Protein AF-A0A7C9DWW7-F1 (afdb_monomer)

InterPro domains:
  IPR002937 Amine oxidase [PF01593] (23-127)
  IPR036188 FAD/NAD(P)-binding domain superfamily [G3DSA:3.50.50.60] (15-50)
  IPR036188 FAD/NAD(P)-binding domain superfamily [SSF51905] (13-113)
  IPR050464 Zeta Carotene Desaturase and Related Oxidoreductases [PTHR42923] (12-118)

Radius of gyration: 25.76 Å; Cα contacts (8 Å, |Δi|>4): 116; chains: 1; bounding box: 54×48×84 Å

Structure (mmCIF, N/CA/C/O backbone):
data_AF-A0A7C9DWW7-F1
#
_entry.id   AF-A0A7C9DWW7-F1
#
loop_
_atom_site.group_PDB
_atom_site.id
_atom_site.type_symbol
_atom_site.label_atom_id
_atom_site.label_alt_id
_atom_site.label_comp_id
_atom_site.label_asym_id
_atom_site.label_entity_id
_atom_site.label_seq_id
_atom_site.pdbx_PDB_ins_code
_atom_site.Cartn_x
_atom_site.Cartn_y
_atom_site.Cartn_z
_atom_site.occupancy
_atom_site.B_iso_or_equiv
_atom_site.auth_seq_id
_atom_site.auth_comp_id
_atom_site.auth_asym_id
_atom_site.auth_atom_id
_atom_site.pdbx_PDB_model_num
ATOM 1 N N . MET A 1 1 ? -33.376 23.794 52.693 1.00 36.66 1 MET A N 1
ATOM 2 C CA . MET A 1 1 ? -32.470 22.644 52.504 1.00 36.66 1 MET A CA 1
ATOM 3 C C . MET A 1 1 ? -32.101 22.603 51.033 1.00 36.66 1 MET A C 1
ATOM 5 O O . MET A 1 1 ? -32.947 22.288 50.209 1.00 36.66 1 MET A O 1
ATOM 9 N N . VAL A 1 2 ? -30.905 23.091 50.704 1.00 30.11 2 VAL A N 1
ATOM 10 C CA . VAL A 1 2 ? -30.396 23.177 49.331 1.00 30.11 2 VAL A CA 1
ATOM 11 C C . VAL A 1 2 ? -29.812 21.812 48.981 1.00 30.11 2 VAL A C 1
ATOM 13 O O . VAL A 1 2 ? -28.851 21.387 49.612 1.00 30.11 2 VAL A O 1
ATOM 16 N N . LEU A 1 3 ? -30.404 21.116 48.013 1.00 30.75 3 LEU A N 1
ATOM 17 C CA . LEU A 1 3 ? -29.783 19.956 47.378 1.00 30.75 3 LEU A CA 1
ATOM 18 C C . LEU A 1 3 ? -29.080 20.456 46.119 1.00 30.75 3 LEU A C 1
ATOM 20 O O . LEU A 1 3 ? -29.709 20.700 45.091 1.00 30.75 3 LEU A O 1
ATOM 24 N N . ILE A 1 4 ? -27.769 20.655 46.235 1.00 40.53 4 ILE A N 1
ATOM 25 C CA . ILE A 1 4 ? -26.879 20.812 45.088 1.00 40.53 4 ILE A CA 1
ATOM 26 C C . ILE A 1 4 ? -26.769 19.420 44.463 1.00 40.53 4 ILE A C 1
ATOM 28 O O . ILE A 1 4 ? -26.124 18.535 45.017 1.00 40.53 4 ILE A O 1
ATOM 32 N N . CYS A 1 5 ? -27.452 19.201 43.341 1.00 35.56 5 CYS A N 1
ATOM 33 C CA . CYS A 1 5 ? -27.176 18.054 42.488 1.00 35.56 5 CYS A CA 1
ATOM 34 C C . CYS A 1 5 ? -25.966 18.428 41.629 1.00 35.56 5 CYS A C 1
ATOM 36 O O . CYS A 1 5 ? -26.066 19.269 40.733 1.00 35.56 5 CYS A O 1
ATOM 38 N N . GLU A 1 6 ? -24.808 17.857 41.949 1.00 42.56 6 GLU A N 1
ATOM 39 C CA . GLU A 1 6 ? -23.625 17.949 41.104 1.00 42.56 6 GLU A CA 1
ATOM 40 C C . GLU A 1 6 ? -23.956 17.361 39.727 1.00 42.56 6 GLU A C 1
ATOM 42 O O . GLU A 1 6 ? -24.150 16.155 39.565 1.00 42.56 6 GLU A O 1
ATOM 47 N N . CYS A 1 7 ? -24.015 18.219 38.708 1.00 39.00 7 CYS A N 1
ATOM 48 C CA . CYS A 1 7 ? -23.947 17.777 37.324 1.00 39.00 7 CYS A CA 1
ATOM 49 C C . CYS A 1 7 ? -22.530 17.246 37.078 1.00 39.00 7 CYS A C 1
ATOM 51 O O . CYS A 1 7 ? -21.643 17.987 36.658 1.00 39.00 7 CYS A O 1
ATOM 53 N N . SER A 1 8 ? -22.307 15.964 37.376 1.00 46.69 8 SER A N 1
ATOM 54 C CA . SER A 1 8 ? -21.083 15.263 36.996 1.00 46.69 8 SER A CA 1
ATOM 55 C C . SER A 1 8 ? -20.992 15.257 35.469 1.00 46.69 8 SER A C 1
ATOM 57 O O . SER A 1 8 ? -21.752 14.581 34.771 1.00 46.69 8 SER A O 1
ATOM 59 N N . GLY A 1 9 ? -20.098 16.094 34.947 1.00 44.97 9 GLY A N 1
ATOM 60 C CA . GLY A 1 9 ? -19.827 16.243 33.529 1.00 44.97 9 GLY A CA 1
ATOM 61 C C . GLY A 1 9 ? -19.224 14.976 32.935 1.00 44.97 9 GLY A C 1
ATOM 62 O O . GLY A 1 9 ? -18.012 14.858 32.817 1.00 44.97 9 GLY A O 1
ATOM 63 N N . TYR A 1 10 ? -20.071 14.063 32.469 1.00 53.50 10 TYR A N 1
ATOM 64 C CA . TYR A 1 10 ? -19.690 13.106 31.437 1.00 53.50 10 TYR A CA 1
ATOM 65 C C . TYR A 1 10 ? -20.144 13.667 30.094 1.00 53.50 10 TYR A C 1
ATOM 67 O O . TYR A 1 10 ? -21.260 13.417 29.635 1.00 53.50 10 TYR A O 1
ATOM 75 N N . ALA A 1 11 ? -19.282 14.458 29.449 1.00 59.09 11 ALA A N 1
ATOM 76 C CA . ALA A 1 11 ? -19.463 14.779 28.040 1.00 59.09 11 ALA A CA 1
ATOM 77 C C . ALA A 1 11 ? -19.540 13.450 27.274 1.00 59.09 11 ALA A C 1
ATOM 79 O O . ALA A 1 11 ? -18.559 12.716 27.169 1.00 59.09 11 ALA A O 1
ATOM 80 N N . LYS A 1 12 ? -20.742 13.097 26.807 1.00 64.19 12 LYS A N 1
ATOM 81 C CA . LYS A 1 12 ? -21.018 11.843 26.100 1.00 64.19 12 LYS A CA 1
ATOM 82 C C . LYS A 1 12 ? -20.008 11.702 24.959 1.00 64.19 12 LYS A C 1
ATOM 84 O O . LYS A 1 12 ? -20.007 12.539 24.055 1.00 64.19 12 LYS A O 1
ATOM 89 N N . ALA A 1 13 ? -19.148 10.679 25.018 1.00 71.75 13 ALA A N 1
ATOM 90 C CA . ALA A 1 13 ? -18.099 10.464 24.023 1.00 71.75 13 ALA A CA 1
ATOM 91 C C . ALA A 1 13 ? -18.703 10.544 22.613 1.00 71.75 13 ALA A C 1
ATOM 93 O O . ALA A 1 13 ? -19.680 9.848 22.306 1.00 71.75 13 ALA A O 1
ATOM 94 N N . LYS A 1 14 ? -18.169 11.446 21.781 1.00 86.69 14 LYS A N 1
ATOM 95 C CA . LYS A 1 14 ? -18.669 11.670 20.422 1.00 86.69 14 LYS A CA 1
ATOM 96 C C . LYS A 1 14 ? -18.572 10.348 19.653 1.00 86.69 14 LYS A C 1
ATOM 98 O O . LYS A 1 14 ? -17.515 9.717 19.616 1.00 86.69 14 LYS A O 1
ATOM 103 N N . LYS A 1 15 ? -19.701 9.921 19.083 1.00 95.69 15 LYS A N 1
ATOM 104 C CA . LYS A 1 15 ? -19.794 8.715 18.258 1.00 95.69 15 LYS A CA 1
ATOM 105 C C . LYS A 1 15 ? -19.557 9.081 16.799 1.00 95.69 15 LYS A C 1
ATOM 107 O O . LYS A 1 15 ? -20.155 10.042 16.321 1.00 95.69 15 LYS A O 1
ATOM 112 N N . VAL A 1 16 ? -18.726 8.311 16.108 1.00 98.00 16 VAL A N 1
ATOM 113 C CA . VAL A 1 16 ? -18.403 8.514 14.692 1.00 98.00 16 VAL A CA 1
ATOM 114 C C . VAL A 1 16 ? -18.686 7.233 13.919 1.00 98.00 16 VAL A C 1
ATOM 116 O O . VAL A 1 16 ? -18.219 6.162 14.299 1.00 98.00 16 VAL A O 1
ATOM 119 N N . ALA A 1 17 ? -19.449 7.347 12.836 1.00 98.19 17 ALA A N 1
ATOM 120 C CA . ALA A 1 17 ? -19.631 6.272 11.871 1.00 98.19 17 ALA A CA 1
ATOM 121 C C . ALA A 1 17 ? -18.636 6.455 10.719 1.00 98.19 17 ALA A C 1
ATOM 123 O O . ALA A 1 17 ? -18.546 7.541 10.150 1.00 98.19 17 ALA A O 1
ATOM 124 N N . VAL A 1 18 ? -17.911 5.397 10.368 1.00 98.62 18 VAL A N 1
ATOM 125 C CA . VAL A 1 18 ? -17.051 5.337 9.181 1.00 98.62 18 VAL A CA 1
ATOM 126 C C . VAL A 1 18 ? -17.636 4.290 8.241 1.00 98.62 18 VAL A C 1
ATOM 128 O O . VAL A 1 18 ? -17.905 3.168 8.664 1.00 98.62 18 VAL A O 1
ATOM 131 N N . VAL A 1 19 ? -17.864 4.648 6.979 1.00 98.56 19 VAL A N 1
ATOM 132 C CA . VAL A 1 19 ? -18.456 3.753 5.973 1.00 98.56 19 VAL A CA 1
ATOM 133 C C . VAL A 1 19 ? -17.380 3.353 4.964 1.00 98.56 19 VAL A C 1
ATOM 135 O O . VAL A 1 19 ? -16.805 4.207 4.296 1.00 98.56 19 VAL A O 1
ATOM 138 N N . GLY A 1 20 ? -17.124 2.051 4.868 1.00 98.56 20 GLY A N 1
ATOM 139 C CA . GLY A 1 20 ? -16.074 1.419 4.072 1.00 98.56 20 GLY A CA 1
ATOM 140 C C . GLY A 1 20 ? -14.835 1.075 4.905 1.00 98.56 20 GLY A C 1
ATOM 141 O O . GLY A 1 20 ? 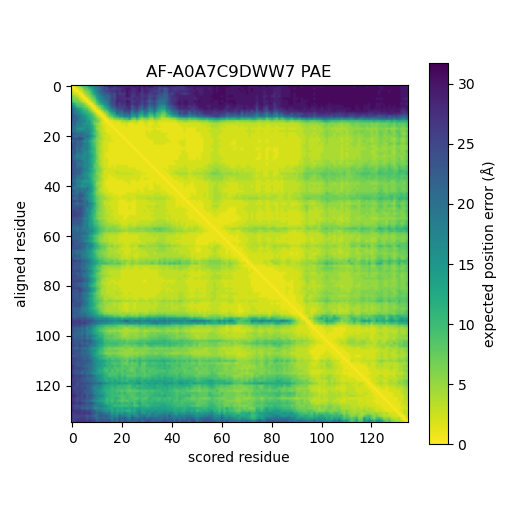-14.149 1.960 5.407 1.00 98.56 20 GLY A O 1
ATOM 142 N N . ALA A 1 21 ? -14.485 -0.207 4.983 1.00 98.44 21 ALA A N 1
ATOM 143 C CA . ALA A 1 21 ? -13.272 -0.745 5.60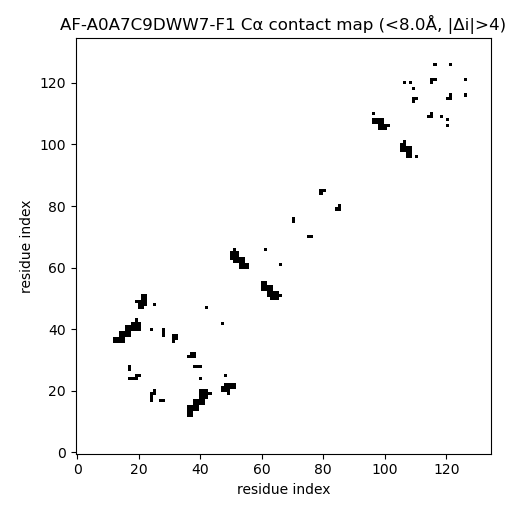1 1.00 98.44 21 ALA A CA 1
ATOM 144 C C . ALA A 1 21 ? -12.140 -0.975 4.578 1.00 98.44 21 ALA A C 1
ATOM 146 O O . ALA A 1 21 ? -11.360 -1.926 4.684 1.00 98.44 21 ALA A O 1
ATOM 147 N N . GLY A 1 22 ? -12.023 -0.087 3.586 1.00 98.44 22 GLY A N 1
ATOM 148 C CA . GLY A 1 22 ? -10.814 0.061 2.770 1.00 98.44 22 GLY A CA 1
ATOM 149 C C . GLY A 1 22 ? -9.693 0.787 3.523 1.00 98.44 22 GLY A C 1
ATOM 150 O O . GLY A 1 22 ? -9.905 1.272 4.633 1.00 98.44 22 GLY A O 1
ATOM 151 N N . ILE A 1 23 ? -8.508 0.911 2.912 1.00 97.56 23 ILE A N 1
ATOM 152 C CA . ILE A 1 23 ? -7.336 1.540 3.554 1.00 97.56 23 ILE A CA 1
ATOM 153 C C . ILE A 1 23 ? -7.636 2.936 4.121 1.00 97.56 23 ILE A C 1
ATOM 155 O O . ILE A 1 23 ? -7.277 3.219 5.259 1.00 97.56 23 ILE A O 1
ATOM 159 N N . SER A 1 24 ? -8.378 3.772 3.389 1.00 97.88 24 SER A N 1
ATOM 160 C CA . SER A 1 24 ? -8.754 5.117 3.841 1.00 97.88 24 SER A CA 1
ATOM 161 C C . SER A 1 24 ? -9.672 5.090 5.066 1.00 97.88 24 SER A C 1
ATOM 163 O O . SER A 1 24 ? -9.448 5.833 6.017 1.00 97.88 24 SER A O 1
ATOM 165 N N . GLY A 1 25 ? -10.688 4.221 5.076 1.00 98.50 25 GLY A N 1
ATOM 166 C CA . GLY A 1 25 ? -11.625 4.113 6.197 1.00 98.50 25 GLY A CA 1
ATOM 167 C C . GLY A 1 25 ? -10.996 3.470 7.431 1.00 98.50 25 GLY A C 1
ATOM 168 O O . GLY A 1 25 ? -11.223 3.934 8.545 1.00 98.50 25 GLY A O 1
ATOM 169 N N . LEU A 1 26 ? -10.135 2.467 7.242 1.00 98.38 26 LEU A N 1
ATOM 170 C CA . LEU A 1 26 ? -9.345 1.871 8.320 1.00 98.38 26 LEU A CA 1
ATOM 171 C C . LEU A 1 26 ? -8.380 2.890 8.937 1.00 98.38 26 LEU A C 1
ATOM 173 O O . LEU A 1 26 ? -8.338 3.009 10.159 1.00 98.38 26 LEU A O 1
ATOM 177 N N . ALA A 1 27 ? -7.662 3.663 8.117 1.00 97.62 27 ALA A N 1
ATOM 178 C CA . ALA A 1 27 ? -6.770 4.719 8.595 1.00 97.62 27 ALA A CA 1
ATOM 179 C C . ALA A 1 27 ? -7.539 5.816 9.351 1.00 97.62 27 ALA A C 1
ATOM 181 O O . ALA A 1 27 ? -7.131 6.223 10.441 1.00 97.62 27 ALA A O 1
ATOM 182 N N . ALA A 1 28 ? -8.692 6.248 8.827 1.00 98.00 28 ALA A N 1
ATOM 183 C CA . ALA A 1 28 ? -9.556 7.214 9.499 1.00 98.00 28 ALA A CA 1
ATOM 184 C C . ALA A 1 28 ? -10.072 6.675 10.842 1.00 98.00 28 ALA A C 1
ATOM 186 O O . ALA A 1 28 ? -9.958 7.351 11.863 1.00 98.00 28 ALA A O 1
ATOM 187 N N . ALA A 1 29 ? -10.593 5.445 10.869 1.00 98.06 29 ALA A N 1
ATOM 188 C CA . ALA A 1 29 ? -11.082 4.813 12.089 1.00 98.06 29 ALA A CA 1
ATOM 189 C C . ALA A 1 29 ? -9.968 4.642 13.132 1.00 98.06 29 ALA A C 1
ATOM 191 O O . ALA A 1 29 ? -10.190 4.922 14.310 1.00 98.06 29 ALA A O 1
ATOM 192 N N . TYR A 1 30 ? -8.768 4.247 12.699 1.00 97.50 30 TYR A N 1
ATOM 193 C CA . TYR A 1 30 ? -7.585 4.145 13.549 1.00 97.50 30 TYR A CA 1
ATOM 194 C C . TYR A 1 30 ? -7.231 5.496 14.184 1.00 97.50 30 TYR A C 1
ATOM 196 O O . TYR A 1 30 ? -7.133 5.595 15.408 1.00 97.50 30 TYR A O 1
ATOM 204 N N . LYS A 1 31 ? -7.132 6.557 13.372 1.00 96.31 31 LYS A N 1
ATOM 205 C CA . LYS A 1 31 ? -6.791 7.904 13.849 1.00 96.31 31 LYS A CA 1
ATOM 206 C C . LYS A 1 31 ? -7.863 8.474 14.778 1.00 96.31 31 LYS A C 1
ATOM 208 O O . LYS A 1 31 ? -7.536 9.037 15.815 1.00 96.31 31 LYS A O 1
ATOM 213 N N . LEU A 1 32 ? -9.144 8.310 14.454 1.00 96.31 32 LEU A N 1
ATOM 214 C CA . LEU A 1 32 ? -10.244 8.763 15.311 1.00 96.31 32 LEU A CA 1
ATOM 215 C C . LEU A 1 32 ? -10.243 8.022 16.656 1.00 96.31 32 LEU A C 1
ATOM 217 O O . LEU A 1 32 ? -10.408 8.643 17.707 1.00 96.31 32 LEU A O 1
ATOM 221 N N . LYS A 1 33 ? -10.006 6.705 16.635 1.00 95.38 33 LYS A N 1
ATOM 222 C CA . LYS A 1 33 ? -9.922 5.889 17.849 1.00 95.38 33 LYS A CA 1
ATOM 223 C C . LYS A 1 33 ? -8.726 6.280 18.719 1.00 95.38 33 LYS A C 1
ATOM 225 O O . LYS A 1 33 ? -8.881 6.338 19.936 1.00 95.38 33 LYS A O 1
ATOM 230 N N . SER A 1 34 ? -7.570 6.607 18.131 1.00 93.25 34 SER A N 1
ATOM 231 C CA . SER A 1 34 ? -6.403 7.073 18.899 1.00 93.25 34 SER A CA 1
ATOM 232 C C . SER A 1 34 ? -6.620 8.431 19.580 1.00 93.25 34 SER A C 1
ATOM 234 O O . SER A 1 34 ? -5.940 8.736 20.552 1.00 93.25 34 SER A O 1
ATOM 236 N N . HIS A 1 35 ? -7.624 9.202 19.148 1.00 93.62 35 HIS A N 1
ATOM 237 C CA . HIS A 1 35 ? -8.070 10.438 19.805 1.00 93.62 35 HIS A CA 1
ATOM 238 C C . HIS A 1 35 ? -9.211 10.208 20.818 1.00 93.62 35 HIS A C 1
ATOM 240 O O . HIS A 1 35 ? -9.882 11.154 21.224 1.00 93.62 35 HIS A O 1
ATOM 246 N N . GLY A 1 36 ? -9.468 8.957 21.219 1.00 93.81 36 GLY A N 1
ATOM 247 C CA . GLY A 1 36 ? -10.458 8.618 22.247 1.00 93.81 36 GLY A CA 1
ATOM 248 C C . GLY A 1 36 ? -11.919 8.674 21.785 1.00 93.81 36 GLY A C 1
ATOM 249 O O . GLY A 1 36 ? -12.828 8.651 22.616 1.00 93.81 36 GLY A O 1
ATOM 250 N N . LEU A 1 37 ? -12.176 8.748 20.475 1.00 95.94 37 LEU A N 1
ATOM 251 C CA . LEU A 1 37 ? -13.536 8.765 19.933 1.00 95.94 37 LEU A CA 1
ATOM 252 C C . LEU A 1 37 ? -14.136 7.357 19.862 1.00 95.94 37 LEU A C 1
ATOM 254 O O . LEU A 1 37 ? -13.441 6.366 19.629 1.00 95.94 37 LEU A O 1
ATOM 258 N N . ASN A 1 38 ? -15.461 7.270 20.006 1.00 96.56 38 ASN A N 1
ATOM 259 C CA . ASN A 1 38 ? -16.188 6.013 19.853 1.00 96.56 38 ASN A CA 1
ATOM 260 C C . ASN A 1 38 ? -16.539 5.797 18.373 1.00 96.56 38 ASN A C 1
ATOM 262 O O . ASN A 1 38 ? -17.463 6.425 17.853 1.00 96.56 38 ASN A O 1
ATOM 266 N N . VAL A 1 39 ? -15.787 4.932 17.692 1.00 97.81 39 VAL A N 1
ATOM 267 C CA . VAL A 1 39 ? -15.892 4.721 16.242 1.00 97.81 39 VAL A CA 1
ATOM 268 C C . VAL A 1 39 ? -16.617 3.414 15.926 1.00 97.81 39 VAL A C 1
ATOM 270 O O . VAL A 1 39 ? -16.260 2.360 16.445 1.00 97.81 39 VAL A O 1
ATOM 273 N N . THR A 1 40 ? -17.603 3.469 15.031 1.00 98.12 40 THR A N 1
ATOM 274 C CA . THR A 1 40 ? -18.219 2.291 14.402 1.00 98.12 40 THR A CA 1
ATOM 275 C C . THR A 1 40 ? -17.874 2.282 12.916 1.00 98.12 40 THR A C 1
ATOM 277 O O . THR A 1 40 ? -18.160 3.249 12.214 1.00 98.12 40 THR A O 1
ATOM 280 N N . LEU A 1 41 ? -17.245 1.205 12.446 1.00 98.31 41 LEU A N 1
ATOM 281 C CA . LEU A 1 41 ? -16.847 1.018 11.051 1.00 98.31 41 LEU A CA 1
ATOM 282 C C . LEU A 1 41 ? -17.808 0.037 10.371 1.00 98.31 41 LEU A C 1
ATOM 284 O O . LEU A 1 41 ? -18.035 -1.054 10.889 1.00 98.31 41 LEU A O 1
ATOM 288 N N . PHE A 1 42 ? -18.343 0.418 9.216 1.00 98.56 42 PHE A N 1
ATOM 289 C CA . PHE A 1 42 ? -19.228 -0.406 8.396 1.00 98.56 42 PHE A CA 1
ATOM 290 C C . PHE A 1 42 ? -18.513 -0.821 7.113 1.00 98.56 42 PHE A C 1
ATOM 292 O O . PHE A 1 42 ? -17.803 -0.018 6.518 1.00 98.56 42 PHE A O 1
ATOM 299 N N . GLU A 1 43 ? -18.725 -2.050 6.663 1.00 98.44 43 GLU A N 1
ATOM 300 C CA . GLU A 1 43 ? -18.200 -2.575 5.401 1.00 98.44 43 GLU A CA 1
ATOM 301 C C . GLU A 1 43 ? -19.307 -3.364 4.704 1.00 98.44 43 GLU A C 1
ATOM 303 O O . GLU A 1 43 ? -20.089 -4.047 5.366 1.00 98.44 43 GLU A O 1
ATOM 308 N N . ALA A 1 44 ? -19.401 -3.216 3.385 1.00 98.19 44 ALA A N 1
ATOM 309 C CA . ALA A 1 44 ? -20.370 -3.927 2.563 1.00 98.19 44 ALA A CA 1
ATOM 310 C C . ALA A 1 44 ? -19.901 -5.358 2.256 1.00 98.19 44 ALA A C 1
ATOM 312 O O . ALA A 1 44 ? -20.714 -6.280 2.186 1.00 98.19 44 ALA A O 1
ATOM 313 N N . ASP A 1 45 ? -18.592 -5.547 2.094 1.00 96.44 45 ASP A N 1
ATOM 314 C CA . ASP A 1 45 ? -17.977 -6.839 1.832 1.00 96.44 45 ASP A CA 1
ATOM 315 C C . ASP A 1 45 ? -17.856 -7.714 3.090 1.00 96.44 45 ASP A C 1
ATOM 317 O O . ASP A 1 45 ? -17.875 -7.272 4.237 1.00 96.44 45 ASP A O 1
ATOM 321 N N . LYS A 1 46 ? -17.619 -9.012 2.870 1.00 97.19 46 LYS A N 1
ATOM 322 C CA . LYS A 1 46 ? -17.360 -9.987 3.946 1.00 97.19 46 LYS A CA 1
ATOM 323 C C . LYS A 1 46 ? -15.973 -9.850 4.594 1.00 97.19 46 LYS A C 1
ATOM 325 O O . LYS A 1 46 ? -15.611 -10.668 5.436 1.00 97.19 46 LYS A O 1
ATOM 330 N N . ARG A 1 47 ? -15.157 -8.885 4.164 1.00 96.62 47 ARG A N 1
ATOM 331 C CA . ARG A 1 47 ? -13.784 -8.676 4.642 1.00 96.62 47 ARG A CA 1
ATOM 332 C C . ARG A 1 47 ? -13.417 -7.197 4.613 1.00 96.62 47 ARG A C 1
ATOM 334 O O . ARG A 1 47 ? -13.900 -6.454 3.767 1.00 96.62 47 ARG A O 1
ATOM 341 N N . ALA A 1 48 ? -12.464 -6.814 5.451 1.00 97.94 48 ALA A N 1
ATOM 342 C CA . ALA A 1 48 ? -11.791 -5.528 5.337 1.00 97.94 48 ALA A CA 1
ATOM 343 C C . ALA A 1 48 ? -10.678 -5.552 4.265 1.00 97.94 48 ALA A C 1
ATOM 345 O O . ALA A 1 48 ? -10.290 -6.607 3.746 1.00 97.94 48 ALA A O 1
ATOM 346 N N . GLY A 1 49 ? -10.148 -4.369 3.952 1.00 96.56 49 GLY A N 1
ATOM 347 C CA 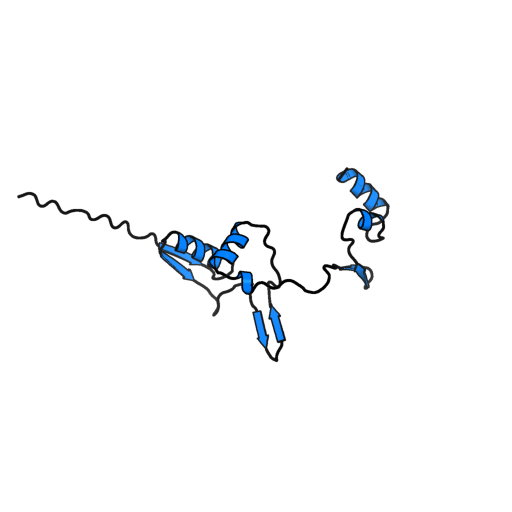. GLY A 1 49 ? -8.985 -4.142 3.088 1.00 96.56 49 GLY A CA 1
ATOM 348 C C . GLY A 1 49 ? -9.306 -3.374 1.804 1.00 96.56 49 GLY A C 1
ATOM 349 O O . GLY A 1 49 ? -8.429 -2.721 1.237 1.00 96.56 49 GLY A O 1
ATOM 350 N N . GLY A 1 50 ? -10.565 -3.384 1.353 1.00 96.88 50 GLY A N 1
ATOM 351 C CA . GLY A 1 50 ? -10.968 -2.735 0.103 1.00 96.88 50 GLY A CA 1
ATOM 352 C C . GLY A 1 50 ? -10.125 -3.232 -1.078 1.00 96.88 50 GLY A C 1
ATOM 353 O O . GLY A 1 50 ? -10.080 -4.432 -1.351 1.00 96.88 50 GLY A O 1
ATOM 354 N N . LYS A 1 51 ? -9.417 -2.322 -1.760 1.00 96.94 51 LYS A N 1
ATOM 355 C CA . LYS A 1 51 ? -8.524 -2.652 -2.891 1.00 96.94 51 LYS A CA 1
ATOM 356 C C . LYS A 1 51 ? -7.227 -3.369 -2.495 1.00 96.94 51 LYS A C 1
ATOM 358 O O . LYS A 1 51 ? -6.537 -3.871 -3.376 1.00 96.94 51 LYS A O 1
ATOM 363 N N . ILE A 1 52 ? -6.896 -3.441 -1.208 1.00 97.75 52 ILE A N 1
ATOM 364 C CA . ILE A 1 52 ? -5.780 -4.252 -0.712 1.00 97.75 52 ILE A CA 1
ATOM 365 C C . ILE A 1 52 ? -6.325 -5.654 -0.435 1.00 97.75 52 ILE A C 1
ATOM 367 O O . ILE A 1 52 ? -7.219 -5.837 0.403 1.00 97.75 52 ILE A O 1
ATOM 371 N N . ARG A 1 53 ? -5.838 -6.642 -1.188 1.00 97.38 53 ARG A N 1
ATOM 372 C CA . ARG A 1 53 ? -6.258 -8.040 -1.071 1.00 97.38 53 ARG A CA 1
ATOM 373 C C . ARG A 1 53 ? -5.150 -8.967 -1.540 1.00 97.38 53 ARG A C 1
ATOM 375 O O . ARG A 1 53 ? -4.976 -9.147 -2.741 1.00 97.38 53 ARG A O 1
ATOM 382 N N . THR A 1 54 ? -4.494 -9.596 -0.580 1.00 97.50 54 THR A N 1
ATOM 383 C CA . THR A 1 54 ? -3.535 -10.672 -0.821 1.00 97.50 54 THR A CA 1
ATOM 384 C C . THR A 1 54 ? -4.259 -12.015 -0.828 1.00 97.50 54 THR A C 1
ATOM 386 O O . THR A 1 54 ? -5.114 -12.272 0.025 1.00 97.50 54 THR A O 1
ATOM 389 N N . VAL A 1 55 ? -3.919 -12.877 -1.778 1.00 97.81 55 VAL A N 1
ATOM 390 C CA . VAL A 1 55 ? -4.393 -14.258 -1.865 1.00 97.81 55 VAL A CA 1
ATOM 391 C C . VAL A 1 55 ? -3.205 -15.195 -1.713 1.00 97.81 55 VAL A C 1
ATOM 393 O O . VAL A 1 55 ? -2.145 -14.972 -2.293 1.00 97.81 55 VAL A O 1
ATOM 396 N N . THR A 1 56 ? -3.396 -16.256 -0.932 1.00 98.25 56 THR A N 1
ATOM 397 C CA . THR A 1 56 ? -2.446 -17.362 -0.804 1.00 98.25 56 THR A CA 1
ATOM 398 C C . THR A 1 56 ? -3.142 -18.643 -1.227 1.00 98.25 56 THR A C 1
ATOM 400 O O . THR A 1 56 ? -4.141 -19.033 -0.620 1.00 98.25 56 THR A O 1
ATOM 403 N N . LYS A 1 57 ? -2.646 -19.284 -2.284 1.00 98.25 57 LYS A N 1
ATOM 404 C CA . LYS A 1 57 ? -3.242 -20.505 -2.835 1.00 98.25 57 LYS A CA 1
ATOM 405 C C . LYS A 1 57 ? -2.186 -21.312 -3.581 1.00 98.25 57 LYS A C 1
ATOM 407 O O . LYS A 1 57 ? -1.388 -20.732 -4.304 1.00 98.25 57 LYS A O 1
ATOM 412 N N . ASP A 1 58 ? -2.187 -22.632 -3.403 1.00 97.56 58 ASP A N 1
ATOM 413 C CA . ASP A 1 58 ? -1.310 -23.569 -4.125 1.00 97.56 58 ASP A CA 1
ATOM 414 C C . ASP A 1 58 ? 0.190 -23.207 -4.036 1.00 97.56 58 ASP A C 1
ATOM 416 O O . ASP A 1 58 ? 0.943 -23.338 -4.996 1.00 97.56 58 ASP A O 1
ATOM 420 N N . GLY A 1 59 ? 0.627 -22.703 -2.875 1.00 97.94 59 GLY A N 1
ATOM 421 C CA . GLY A 1 59 ? 2.008 -22.250 -2.650 1.00 97.94 59 GLY A CA 1
ATOM 422 C C . GLY A 1 59 ? 2.356 -20.893 -3.278 1.00 97.94 59 GLY A C 1
ATOM 423 O O . GLY A 1 59 ? 3.489 -20.439 -3.144 1.00 97.94 59 GLY A O 1
ATOM 424 N N . LEU A 1 60 ? 1.399 -20.226 -3.927 1.00 98.19 60 LEU A N 1
ATOM 425 C CA . LEU A 1 60 ? 1.554 -18.907 -4.534 1.00 98.19 60 LEU A CA 1
ATOM 426 C C . LEU A 1 60 ? 0.974 -17.813 -3.637 1.00 98.19 60 LEU A C 1
ATOM 428 O O . LEU A 1 60 ? 0.006 -18.037 -2.906 1.00 98.19 60 LEU A O 1
ATOM 432 N N . ILE A 1 61 ? 1.549 -16.613 -3.738 1.00 98.06 61 ILE A N 1
ATOM 433 C CA . ILE A 1 61 ? 1.066 -15.395 -3.082 1.00 98.06 61 ILE A CA 1
ATOM 434 C C . ILE A 1 61 ? 0.988 -14.284 -4.130 1.00 98.06 61 ILE A C 1
ATOM 436 O O . ILE A 1 61 ? 1.966 -14.038 -4.834 1.00 98.06 61 ILE A O 1
ATOM 440 N N . TRP A 1 62 ? -0.162 -13.618 -4.238 1.00 97.88 62 TRP A N 1
ATOM 441 C CA . TRP A 1 62 ? -0.346 -12.463 -5.123 1.00 97.88 62 TRP A CA 1
ATOM 442 C C . TRP A 1 62 ? -1.359 -11.474 -4.545 1.00 97.88 62 TRP A C 1
ATOM 444 O O . TRP A 1 62 ? -2.203 -11.860 -3.737 1.00 97.88 62 TRP A O 1
ATOM 454 N N . ASP A 1 63 ? -1.313 -10.214 -4.987 1.00 97.69 63 ASP A N 1
ATOM 455 C CA . ASP A 1 63 ? -2.380 -9.251 -4.698 1.00 97.69 63 ASP A CA 1
ATOM 456 C C . ASP A 1 63 ? -3.317 -9.083 -5.895 1.00 97.69 63 ASP A C 1
ATOM 458 O O . ASP A 1 63 ? -2.878 -8.940 -7.035 1.00 97.69 63 ASP A O 1
ATOM 462 N N . GLU A 1 64 ? -4.621 -9.056 -5.622 1.00 96.75 64 GLU A N 1
ATOM 463 C CA . GLU A 1 64 ? -5.691 -8.858 -6.615 1.00 96.75 64 GLU A CA 1
ATOM 464 C C . GLU A 1 64 ? -6.028 -7.373 -6.854 1.00 96.75 64 GLU A C 1
ATOM 466 O O . GLU A 1 64 ? -6.990 -7.041 -7.545 1.00 96.75 64 GLU A O 1
ATOM 471 N N . GLY A 1 65 ? -5.262 -6.462 -6.256 1.00 95.56 65 GLY A N 1
ATOM 472 C CA . GLY A 1 65 ? -5.469 -5.023 -6.370 1.00 95.56 65 GLY A CA 1
ATOM 473 C C . GLY A 1 65 ? -4.165 -4.260 -6.208 1.00 95.56 65 GLY A C 1
ATOM 474 O O . GLY A 1 65 ? -3.316 -4.292 -7.090 1.00 95.56 65 GLY A O 1
ATOM 475 N N . ALA A 1 66 ? -4.001 -3.541 -5.100 1.00 95.56 66 ALA A N 1
ATOM 476 C CA . ALA A 1 66 ? -2.746 -2.839 -4.840 1.00 95.56 66 ALA A CA 1
ATOM 477 C C . ALA A 1 66 ? -1.601 -3.841 -4.593 1.00 95.56 66 ALA A C 1
ATOM 479 O O . ALA A 1 66 ? -1.662 -4.594 -3.626 1.00 95.56 66 ALA A O 1
ATOM 480 N N . ASN A 1 67 ? -0.567 -3.823 -5.444 1.00 95.69 67 ASN A N 1
ATOM 481 C CA . ASN A 1 67 ? 0.609 -4.703 -5.330 1.00 95.69 67 ASN A CA 1
ATOM 482 C C . ASN A 1 67 ? 1.811 -4.054 -4.623 1.00 95.69 67 ASN A C 1
ATOM 484 O O . ASN A 1 67 ? 2.706 -4.743 -4.149 1.00 95.69 67 ASN A O 1
ATOM 488 N N . THR A 1 68 ? 1.896 -2.723 -4.616 1.00 95.06 68 THR A N 1
ATOM 489 C CA . THR A 1 68 ? 3.006 -1.981 -4.003 1.00 95.06 68 THR A CA 1
ATOM 490 C C . THR A 1 68 ? 2.505 -0.637 -3.495 1.00 95.06 68 THR A C 1
ATOM 492 O O . THR A 1 68 ? 1.509 -0.113 -3.996 1.00 95.06 68 THR A O 1
ATOM 495 N N . MET A 1 69 ? 3.216 -0.061 -2.530 1.00 94.81 69 MET A N 1
ATOM 496 C CA . MET A 1 69 ? 2.993 1.302 -2.050 1.00 94.81 69 MET A CA 1
ATOM 497 C C . MET A 1 69 ? 4.311 2.073 -1.975 1.00 94.81 69 MET A C 1
ATOM 499 O O . MET A 1 69 ? 5.390 1.486 -2.072 1.00 94.81 69 MET A O 1
ATOM 503 N N . THR A 1 70 ? 4.206 3.384 -1.809 1.00 93.62 70 THR A N 1
ATOM 504 C CA . THR A 1 70 ? 5.312 4.280 -1.464 1.00 93.62 70 THR A CA 1
ATOM 505 C C . THR A 1 70 ? 5.040 4.899 -0.103 1.00 93.62 70 THR A C 1
ATOM 507 O O . THR A 1 70 ? 3.886 5.060 0.283 1.00 93.62 70 THR A O 1
ATOM 510 N N . GLU A 1 71 ? 6.101 5.267 0.604 1.00 91.31 71 GLU A N 1
ATOM 511 C CA . GLU A 1 71 ? 6.025 6.000 1.869 1.00 91.31 71 GLU A CA 1
ATOM 512 C C . GLU A 1 71 ? 6.569 7.406 1.652 1.00 91.31 71 GLU A C 1
ATOM 514 O O . GLU A 1 71 ? 7.675 7.740 2.067 1.00 91.31 71 GLU A O 1
ATOM 519 N N . SER A 1 72 ? 5.845 8.209 0.878 1.00 92.75 72 SER A N 1
ATOM 520 C CA . SER A 1 72 ? 6.247 9.595 0.616 1.00 92.75 72 SER A CA 1
ATOM 521 C C . SER A 1 72 ? 5.696 10.554 1.676 1.00 92.75 72 SER A C 1
ATOM 523 O O . SER A 1 72 ? 6.146 11.691 1.786 1.00 92.75 72 SER A O 1
ATOM 525 N N . GLU A 1 73 ? 4.751 10.073 2.477 1.00 95.62 73 GLU A N 1
ATOM 526 C CA . GLU A 1 73 ? 3.973 10.814 3.449 1.00 95.62 73 GLU A CA 1
ATOM 527 C C . GLU A 1 73 ? 4.352 10.394 4.876 1.00 95.62 73 GLU A C 1
ATOM 529 O O . GLU A 1 73 ? 4.477 9.205 5.202 1.00 95.62 73 GLU A O 1
ATOM 534 N N . VAL A 1 74 ? 4.490 11.385 5.759 1.00 95.56 74 VAL A N 1
ATOM 535 C CA . VAL A 1 74 ? 4.827 11.160 7.173 1.00 95.56 74 VAL A CA 1
ATOM 536 C C . VAL A 1 74 ? 3.740 10.341 7.863 1.00 95.56 74 VAL A C 1
ATOM 538 O O . VAL A 1 74 ? 4.046 9.475 8.675 1.00 95.56 74 VAL A O 1
ATOM 541 N N . GLU A 1 75 ? 2.477 10.541 7.502 1.00 95.06 75 GLU A N 1
ATOM 542 C CA . GLU A 1 75 ? 1.341 9.821 8.070 1.00 95.06 75 GLU A CA 1
ATOM 543 C C . GLU A 1 75 ? 1.421 8.314 7.811 1.00 95.06 75 GLU A C 1
ATOM 545 O O . GLU A 1 75 ? 1.075 7.526 8.691 1.00 95.06 75 GLU A O 1
ATOM 550 N N . VAL A 1 76 ? 1.900 7.908 6.630 1.00 95.62 76 VAL A N 1
ATOM 551 C CA . VAL A 1 76 ? 2.100 6.491 6.292 1.00 95.62 76 VAL A CA 1
ATOM 552 C C . VAL A 1 76 ? 3.254 5.921 7.111 1.00 95.62 76 VAL A C 1
ATOM 554 O O . VAL A 1 76 ? 3.124 4.844 7.689 1.00 95.62 76 VAL A O 1
ATOM 557 N N . THR A 1 77 ? 4.349 6.675 7.212 1.00 95.94 77 THR A N 1
ATOM 558 C CA . THR A 1 77 ? 5.534 6.304 7.998 1.00 95.94 77 THR A CA 1
ATOM 559 C C . THR A 1 77 ? 5.141 6.069 9.460 1.00 95.94 77 THR A C 1
ATOM 561 O O . THR A 1 77 ? 5.335 4.976 9.987 1.00 95.94 77 THR A O 1
ATOM 564 N N . SER A 1 78 ? 4.479 7.046 10.085 1.00 95.44 78 SER A N 1
ATOM 565 C CA . SER A 1 78 ? 3.997 6.949 11.464 1.00 95.44 78 SER A CA 1
ATOM 566 C C 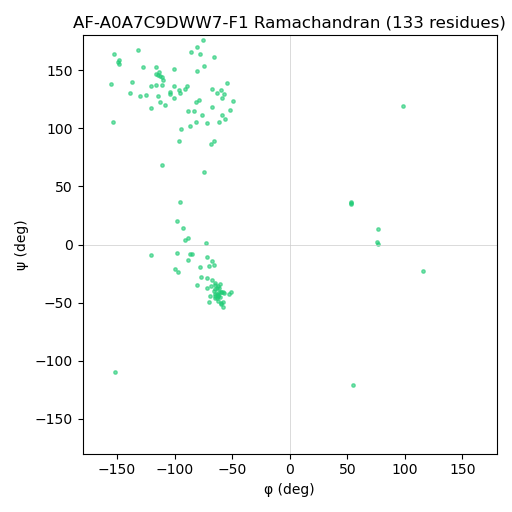. SER A 1 78 ? 3.023 5.792 11.666 1.00 95.44 78 SER A C 1
ATOM 568 O O . SER A 1 78 ? 3.125 5.081 12.657 1.00 95.44 78 SER A O 1
ATOM 570 N N . LEU A 1 79 ? 2.111 5.546 10.719 1.00 95.94 79 LEU A N 1
ATOM 571 C CA . LEU A 1 79 ? 1.178 4.424 10.823 1.00 95.94 79 LEU A CA 1
ATOM 572 C C . LEU A 1 79 ? 1.897 3.065 10.819 1.00 95.94 79 LEU A C 1
ATOM 574 O O . LEU A 1 79 ? 1.487 2.154 11.535 1.00 95.94 79 LEU A O 1
ATOM 578 N N . LEU A 1 80 ? 2.961 2.912 10.027 1.00 96.50 80 LEU A N 1
ATOM 579 C CA . LEU A 1 80 ? 3.757 1.683 10.001 1.00 96.50 80 LEU A CA 1
ATOM 580 C C . LEU A 1 80 ? 4.539 1.467 11.295 1.00 96.50 80 LEU A C 1
ATOM 582 O O . LEU A 1 80 ? 4.688 0.319 11.719 1.00 96.50 80 LEU A O 1
ATOM 586 N N . ASP A 1 81 ? 5.025 2.546 11.905 1.00 96.38 81 ASP A N 1
ATOM 587 C CA . ASP A 1 81 ? 5.722 2.504 13.190 1.00 96.38 81 ASP A CA 1
ATOM 588 C C . ASP A 1 81 ? 4.757 2.181 14.334 1.00 96.38 81 ASP A C 1
ATOM 590 O O . ASP A 1 81 ? 4.992 1.226 15.073 1.00 96.38 81 ASP A O 1
ATOM 594 N N . ASP A 1 82 ? 3.628 2.889 14.416 1.00 96.44 82 ASP A N 1
ATOM 595 C CA . ASP A 1 82 ? 2.614 2.691 15.456 1.00 96.44 82 ASP A CA 1
ATOM 596 C C . ASP A 1 82 ? 2.024 1.269 15.442 1.00 96.44 82 ASP A C 1
ATOM 598 O O . ASP A 1 82 ? 1.661 0.724 16.484 1.00 96.44 82 ASP A O 1
ATOM 602 N N . LEU A 1 83 ? 1.900 0.663 14.254 1.00 96.56 83 LEU A N 1
ATOM 603 C CA . LEU A 1 83 ? 1.401 -0.706 14.076 1.00 96.56 83 LEU A CA 1
ATOM 604 C C . LEU A 1 83 ? 2.516 -1.767 14.096 1.00 96.56 83 LEU A C 1
ATOM 606 O O . LEU A 1 83 ? 2.243 -2.945 13.851 1.00 96.56 83 LEU A O 1
ATOM 610 N N . GLU A 1 84 ? 3.763 -1.359 14.344 1.00 97.38 84 GLU A N 1
ATOM 611 C CA . GLU A 1 84 ? 4.958 -2.211 14.371 1.00 97.38 84 GLU A CA 1
ATOM 612 C C . GLU A 1 84 ? 5.146 -3.062 13.096 1.00 97.38 84 GLU A C 1
ATOM 614 O O . GLU A 1 84 ? 5.639 -4.196 13.115 1.00 97.38 84 GLU A O 1
ATOM 619 N N . LEU A 1 85 ? 4.761 -2.516 11.940 1.00 97.00 85 LEU A N 1
ATOM 620 C CA . LEU A 1 85 ? 4.763 -3.227 10.659 1.00 97.00 85 LEU A CA 1
ATOM 621 C C . LEU A 1 85 ? 6.111 -3.197 9.937 1.00 97.00 85 LEU A C 1
ATOM 623 O O . LEU A 1 85 ? 6.295 -3.944 8.976 1.00 97.00 85 LEU A O 1
ATOM 627 N N . ARG A 1 86 ? 7.084 -2.420 10.424 1.00 95.69 86 ARG A N 1
ATOM 628 C CA . ARG A 1 86 ? 8.425 -2.298 9.822 1.00 95.69 86 ARG A CA 1
ATOM 629 C C . ARG A 1 86 ? 9.104 -3.638 9.566 1.00 95.69 86 ARG A C 1
ATOM 631 O O . ARG A 1 86 ? 9.671 -3.853 8.503 1.00 95.69 86 ARG A O 1
ATOM 638 N N . LYS A 1 87 ? 8.984 -4.584 10.503 1.00 96.31 87 LYS A N 1
ATOM 639 C CA . LYS A 1 87 ? 9.589 -5.924 10.377 1.00 96.31 87 LYS A CA 1
ATOM 640 C C . LYS A 1 87 ? 8.921 -6.804 9.315 1.00 96.31 87 LYS A C 1
ATOM 642 O O . LYS A 1 87 ? 9.496 -7.808 8.914 1.00 96.31 87 LYS A O 1
ATOM 647 N N . LYS A 1 88 ? 7.700 -6.463 8.898 1.00 96.62 88 LYS A N 1
ATOM 648 C CA . LYS A 1 88 ? 6.938 -7.179 7.863 1.00 96.62 88 LYS A CA 1
ATOM 649 C C . LYS A 1 88 ? 7.055 -6.519 6.492 1.00 96.62 88 LYS A C 1
ATOM 651 O O . LYS A 1 88 ? 6.565 -7.080 5.516 1.00 96.62 88 LYS A O 1
ATOM 656 N N . GLN A 1 89 ? 7.671 -5.342 6.420 1.00 95.94 89 GLN A N 1
ATOM 657 C CA . GLN A 1 89 ? 7.858 -4.625 5.176 1.00 95.94 89 GLN A CA 1
ATOM 658 C C . GLN A 1 89 ? 8.822 -5.381 4.262 1.00 95.94 89 GLN A C 1
ATOM 660 O O . GLN A 1 89 ? 9.883 -5.836 4.689 1.00 95.94 89 GLN A O 1
ATOM 665 N N . GLN A 1 90 ? 8.443 -5.509 2.993 1.00 95.31 90 GLN A N 1
ATOM 666 C CA . GLN A 1 90 ? 9.243 -6.184 1.981 1.00 95.31 90 GLN A CA 1
ATOM 667 C C . GLN A 1 90 ? 9.565 -5.211 0.855 1.00 95.31 90 GLN A C 1
ATOM 669 O O . GLN A 1 90 ? 8.698 -4.472 0.390 1.00 95.31 90 GLN A O 1
ATOM 674 N N . PHE A 1 91 ? 10.818 -5.241 0.411 1.00 94.12 91 PHE A N 1
ATOM 675 C CA . PHE A 1 91 ? 11.291 -4.464 -0.725 1.00 94.12 91 PHE A CA 1
ATOM 676 C C . PHE A 1 91 ? 11.611 -5.405 -1.889 1.00 94.12 91 PHE A C 1
ATOM 678 O O . PHE A 1 91 ? 12.105 -6.513 -1.658 1.00 94.12 91 PHE A O 1
ATOM 685 N N . PRO A 1 92 ? 11.357 -4.991 -3.142 1.00 92.25 92 PRO A N 1
ATOM 686 C CA . PRO A 1 92 ? 11.736 -5.786 -4.300 1.00 92.25 92 PRO A CA 1
ATOM 687 C C . PRO A 1 92 ? 13.243 -6.077 -4.308 1.00 92.25 92 PRO A C 1
ATOM 689 O O . PRO A 1 92 ? 14.054 -5.162 -4.212 1.00 92.25 92 PRO A O 1
ATOM 692 N N . ILE A 1 93 ? 13.614 -7.349 -4.473 1.00 92.81 93 ILE A N 1
ATOM 693 C CA . ILE A 1 93 ? 15.021 -7.777 -4.602 1.00 92.81 93 ILE A CA 1
ATOM 694 C C . ILE A 1 93 ? 15.558 -7.461 -6.013 1.00 92.81 93 ILE A C 1
ATOM 696 O O . ILE A 1 93 ? 16.752 -7.250 -6.219 1.00 92.81 93 ILE A O 1
ATOM 700 N N . SER A 1 94 ? 14.673 -7.432 -7.013 1.00 88.38 94 SER A N 1
ATOM 701 C CA . SER A 1 94 ? 15.018 -7.198 -8.416 1.00 88.38 94 SER A CA 1
ATOM 702 C C . SER A 1 94 ? 15.365 -5.737 -8.716 1.00 88.38 94 SER A C 1
ATOM 704 O O . SER A 1 94 ? 14.813 -4.820 -8.112 1.00 88.38 94 SER A O 1
ATOM 706 N N . GLN A 1 95 ? 16.189 -5.513 -9.747 1.00 77.31 95 GLN A N 1
ATOM 707 C CA . GLN A 1 95 ? 16.525 -4.171 -10.239 1.00 77.31 95 GLN A CA 1
ATOM 708 C C . GLN A 1 95 ? 15.274 -3.341 -10.578 1.00 77.31 95 GLN A C 1
ATOM 710 O O . GLN A 1 95 ? 14.356 -3.826 -11.239 1.00 77.31 95 GLN A O 1
ATOM 715 N N . HIS A 1 96 ? 15.287 -2.053 -10.222 1.00 83.31 96 HIS A N 1
ATOM 716 C CA . HIS A 1 96 ? 14.229 -1.087 -10.545 1.00 83.31 96 HIS A CA 1
ATOM 717 C C . HIS A 1 96 ? 14.258 -0.653 -12.023 1.00 83.31 96 HIS A C 1
ATOM 719 O O . HIS A 1 96 ? 14.480 0.514 -12.347 1.00 83.31 96 HIS A O 1
ATOM 725 N N . LYS A 1 97 ? 14.050 -1.601 -12.940 1.00 92.38 97 LYS A N 1
ATOM 726 C CA . LYS A 1 97 ? 13.923 -1.344 -14.379 1.00 92.38 97 LYS A CA 1
ATOM 727 C C . LYS A 1 97 ? 12.452 -1.245 -14.757 1.00 92.38 97 LYS A C 1
ATOM 729 O O . LYS A 1 97 ? 11.649 -2.091 -14.378 1.00 92.38 97 LYS A O 1
ATOM 734 N N . ARG A 1 98 ? 12.111 -0.216 -15.527 1.00 94.00 98 ARG A N 1
ATOM 735 C CA . ARG A 1 98 ? 10.780 -0.044 -16.116 1.00 94.00 98 ARG A CA 1
ATOM 736 C C . ARG A 1 98 ? 10.903 -0.094 -17.628 1.00 94.00 98 ARG A C 1
ATOM 738 O O . ARG A 1 98 ? 11.909 0.355 -18.170 1.00 94.00 98 ARG A O 1
ATOM 745 N N . TYR A 1 99 ? 9.887 -0.629 -18.288 1.00 94.56 99 TYR A N 1
ATOM 746 C CA . TYR A 1 99 ? 9.840 -0.767 -19.739 1.00 94.56 99 TYR A CA 1
ATOM 747 C C . TYR A 1 99 ? 8.545 -0.154 -20.270 1.00 94.56 99 TYR A C 1
ATOM 749 O O . TYR A 1 99 ? 7.538 -0.132 -19.562 1.00 94.56 99 TYR A O 1
ATOM 757 N N . ILE A 1 100 ? 8.570 0.316 -21.514 1.00 95.19 100 ILE A N 1
ATOM 758 C CA . ILE A 1 100 ? 7.371 0.620 -22.302 1.00 95.19 100 ILE A CA 1
ATOM 759 C C . ILE A 1 100 ? 7.278 -0.351 -23.476 1.00 95.19 100 ILE A C 1
ATOM 761 O O . ILE A 1 100 ? 8.302 -0.776 -24.006 1.00 95.19 100 ILE A O 1
ATOM 765 N N . ALA A 1 101 ? 6.064 -0.682 -23.907 1.00 95.50 101 ALA A N 1
ATOM 766 C CA . ALA A 1 101 ? 5.864 -1.392 -25.164 1.00 95.50 101 ALA A CA 1
ATOM 767 C C . ALA A 1 101 ? 5.908 -0.386 -26.324 1.00 95.50 101 ALA A C 1
ATOM 769 O O . ALA A 1 101 ? 5.133 0.571 -26.345 1.00 95.50 101 ALA A O 1
ATOM 770 N N . ARG A 1 102 ? 6.810 -0.596 -27.285 1.00 93.00 102 ARG A N 1
ATOM 771 C CA . ARG A 1 102 ? 6.886 0.169 -28.536 1.00 93.00 102 ARG A CA 1
ATOM 772 C C . ARG A 1 102 ? 7.182 -0.796 -29.676 1.00 93.00 102 ARG A C 1
ATOM 774 O O . ARG A 1 102 ? 8.083 -1.617 -29.553 1.00 93.00 102 ARG A O 1
ATOM 781 N N . ASP A 1 103 ? 6.397 -0.716 -30.747 1.00 93.69 103 ASP A N 1
ATOM 782 C CA . ASP A 1 103 ? 6.522 -1.584 -31.929 1.00 93.69 103 ASP A CA 1
ATOM 783 C C . ASP A 1 103 ? 6.518 -3.085 -31.576 1.00 93.69 103 ASP A C 1
ATOM 785 O O . ASP A 1 103 ? 7.238 -3.894 -32.152 1.00 93.69 103 ASP A O 1
ATOM 789 N N . GLY A 1 104 ? 5.723 -3.455 -30.565 1.00 94.81 104 GLY A N 1
ATOM 790 C CA . GLY A 1 104 ? 5.622 -4.828 -30.060 1.00 94.81 104 GLY A CA 1
ATOM 791 C C . GLY A 1 104 ? 6.791 -5.288 -29.180 1.00 94.81 104 GLY A C 1
ATOM 792 O O . GLY A 1 104 ? 6.765 -6.416 -28.696 1.00 94.81 104 GLY A O 1
ATOM 793 N N . LEU A 1 105 ? 7.790 -4.437 -28.928 1.00 94.38 105 LEU A N 1
ATOM 794 C CA . LEU A 1 105 ? 8.981 -4.778 -28.150 1.00 94.38 105 LEU A CA 1
ATOM 795 C C . LEU A 1 105 ? 9.043 -4.018 -26.812 1.00 94.38 105 LEU A C 1
ATOM 797 O O . LEU A 1 105 ? 8.640 -2.852 -26.736 1.00 94.38 105 LEU A O 1
ATOM 801 N N . PRO A 1 106 ? 9.572 -4.644 -25.740 1.00 95.19 106 PRO A N 1
ATOM 802 C CA . PRO A 1 106 ? 9.822 -3.964 -24.476 1.00 95.19 106 PRO A CA 1
ATOM 803 C C . PRO A 1 106 ? 11.071 -3.079 -24.581 1.00 95.19 106 PRO A C 1
ATOM 805 O O . PRO A 1 106 ? 12.199 -3.566 -24.657 1.00 95.19 106 PRO A O 1
ATOM 808 N N . LEU A 1 107 ? 10.880 -1.763 -24.534 1.00 94.38 107 LEU A N 1
ATOM 809 C CA . LEU A 1 107 ? 11.956 -0.776 -24.538 1.00 94.38 107 LEU A CA 1
ATOM 810 C C . LEU A 1 107 ? 12.221 -0.267 -23.118 1.00 94.38 107 LEU A C 1
ATOM 812 O O . LEU A 1 107 ? 11.310 0.202 -22.437 1.00 94.38 107 LEU A O 1
ATOM 816 N N . LEU A 1 108 ? 13.476 -0.347 -22.669 1.00 94.06 108 LEU A N 1
ATOM 817 C CA . LEU A 1 108 ? 13.895 0.115 -21.344 1.00 94.06 108 LEU A CA 1
ATOM 818 C C . LEU A 1 108 ? 13.694 1.632 -21.198 1.00 94.06 108 LEU A C 1
ATOM 820 O O . LEU A 1 108 ? 14.164 2.408 -22.030 1.00 94.06 108 LEU A O 1
ATOM 824 N N . ILE A 1 109 ? 13.049 2.053 -20.108 1.00 95.06 109 ILE A N 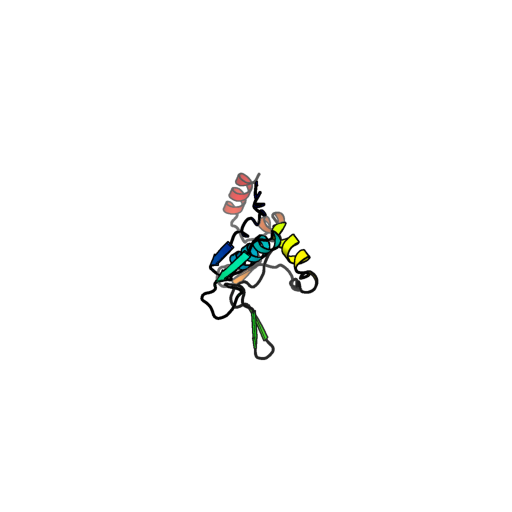1
ATOM 825 C CA . ILE A 1 109 ? 12.888 3.465 -19.752 1.00 95.06 109 ILE A CA 1
ATOM 826 C C . ILE A 1 109 ? 14.194 3.975 -19.125 1.00 95.06 109 ILE A C 1
ATOM 828 O O . ILE A 1 109 ? 14.646 3.413 -18.120 1.00 95.06 109 ILE A O 1
ATOM 832 N N . PRO A 1 110 ? 14.798 5.046 -19.667 1.00 93.62 110 PRO A N 1
ATOM 833 C CA . PRO A 1 110 ? 15.969 5.678 -19.071 1.00 93.62 110 PRO A CA 1
ATOM 834 C C . PRO A 1 110 ? 15.681 6.182 -17.652 1.00 93.62 110 PRO A C 1
ATOM 836 O O . PRO A 1 110 ? 14.677 6.845 -17.414 1.00 93.62 110 PRO A O 1
ATOM 839 N N . SER A 1 111 ? 16.576 5.892 -16.707 1.00 92.31 111 SER A N 1
ATOM 840 C CA . SER A 1 111 ? 16.373 6.196 -15.281 1.00 92.31 111 SER A CA 1
ATOM 841 C C . SER A 1 111 ? 16.802 7.602 -14.855 1.00 92.31 111 SER A C 1
ATOM 843 O O . SER A 1 111 ? 16.576 7.989 -13.713 1.00 92.31 111 SER A O 1
ATOM 845 N N . ASN A 1 112 ? 17.455 8.361 -15.737 1.00 91.06 112 ASN A N 1
ATOM 846 C CA . ASN A 1 112 ? 17.952 9.706 -15.454 1.00 91.06 112 ASN A CA 1
ATOM 847 C C . ASN A 1 112 ? 18.037 10.551 -16.743 1.00 91.06 112 ASN A C 1
ATOM 849 O O . ASN A 1 112 ? 18.034 9.982 -17.842 1.00 91.06 112 ASN A O 1
ATOM 853 N N . PRO A 1 113 ? 18.156 11.891 -16.636 1.00 89.75 113 PRO A N 1
ATOM 854 C CA . PRO A 1 113 ? 18.176 12.777 -17.801 1.00 89.75 113 PRO A CA 1
ATOM 855 C C . PRO A 1 113 ? 19.300 12.472 -18.802 1.00 89.75 113 PRO A C 1
ATOM 857 O O . PRO A 1 113 ? 19.058 12.446 -20.005 1.00 89.75 113 PRO A O 1
ATOM 860 N N . VAL A 1 114 ? 20.517 12.162 -18.340 1.00 91.00 114 VAL A N 1
ATOM 861 C CA . VAL A 1 114 ? 21.648 11.855 -19.239 1.00 91.00 114 VAL A CA 1
ATOM 862 C C . VAL A 1 114 ? 21.358 10.607 -20.077 1.00 91.00 114 VAL A C 1
ATOM 864 O O . VAL A 1 114 ? 21.587 10.597 -21.288 1.00 91.00 114 VAL A O 1
ATOM 867 N N . ALA A 1 115 ? 20.816 9.559 -19.454 1.00 91.88 115 ALA A N 1
ATOM 868 C CA . ALA A 1 115 ? 20.401 8.348 -20.152 1.00 91.88 115 ALA A CA 1
ATOM 869 C C . ALA A 1 115 ? 19.243 8.617 -21.130 1.00 91.88 115 ALA A C 1
ATOM 871 O O . ALA A 1 115 ? 19.218 8.025 -22.207 1.00 91.88 115 ALA A O 1
ATOM 872 N N . LEU A 1 116 ? 18.320 9.531 -20.801 1.00 92.25 116 LEU A N 1
ATOM 873 C CA . LEU A 1 116 ? 17.218 9.920 -21.684 1.00 92.25 116 LEU A CA 1
ATOM 874 C C . LEU A 1 116 ? 17.737 10.497 -23.005 1.00 92.25 116 LEU A C 1
ATOM 876 O O . LEU A 1 116 ? 17.358 10.015 -24.074 1.00 92.25 116 LEU A O 1
ATOM 880 N N . PHE A 1 117 ? 18.657 11.463 -22.938 1.00 90.75 117 PHE A N 1
ATOM 881 C CA . PHE A 1 117 ? 19.218 12.101 -24.132 1.00 90.75 117 PHE A CA 1
ATOM 882 C C . PHE A 1 117 ? 20.092 11.162 -24.968 1.00 90.75 117 PHE A C 1
ATOM 884 O O . PHE A 1 117 ? 20.102 11.284 -26.194 1.00 90.75 117 PHE A O 1
ATOM 891 N N . LYS A 1 118 ? 20.755 10.185 -24.337 1.00 90.38 118 LYS A N 1
ATOM 892 C CA . LYS A 1 118 ? 21.516 9.131 -25.032 1.00 90.38 118 LYS A CA 1
ATOM 893 C C . LYS A 1 118 ? 20.639 8.023 -25.625 1.00 90.38 118 LYS A C 1
ATOM 895 O O . LYS A 1 118 ? 21.098 7.290 -26.491 1.00 90.38 118 LYS A O 1
ATOM 900 N N . SER A 1 119 ? 19.398 7.881 -25.164 1.00 90.25 119 SER A N 1
ATOM 901 C CA . SER A 1 119 ? 18.481 6.837 -25.631 1.00 90.25 119 SER A CA 1
ATOM 902 C C . SER A 1 119 ? 17.709 7.240 -26.891 1.00 90.25 119 SER A C 1
ATOM 904 O O . SER A 1 119 ? 17.589 8.422 -27.209 1.00 90.25 119 SER A O 1
ATOM 906 N N . ASN A 1 120 ? 17.086 6.261 -27.547 1.00 87.50 120 ASN A N 1
ATOM 907 C CA . ASN A 1 120 ? 16.171 6.477 -28.676 1.00 87.50 120 ASN A CA 1
ATOM 908 C C . ASN A 1 120 ? 14.690 6.451 -28.253 1.00 87.50 120 ASN A C 1
ATOM 910 O O . ASN A 1 120 ? 13.802 6.232 -29.075 1.00 87.50 120 ASN A O 1
ATOM 914 N N . ILE A 1 121 ? 14.394 6.655 -26.961 1.00 90.62 121 ILE A N 1
ATOM 915 C CA . ILE A 1 121 ? 13.005 6.658 -26.479 1.00 90.62 121 ILE A CA 1
ATOM 916 C C . ILE A 1 121 ? 12.241 7.909 -26.939 1.00 90.62 121 ILE A C 1
ATOM 918 O O . ILE A 1 121 ? 11.035 7.839 -27.172 1.00 90.62 121 ILE A O 1
ATOM 922 N N . LEU A 1 122 ? 12.942 9.026 -27.145 1.00 91.31 122 LEU A N 1
ATOM 923 C CA . LEU A 1 122 ? 12.415 10.271 -27.703 1.00 91.31 122 LEU A CA 1
ATOM 924 C C . LEU A 1 122 ? 13.064 10.556 -29.060 1.00 91.31 122 LEU A C 1
ATOM 926 O O . LEU A 1 122 ? 14.256 10.292 -29.237 1.00 91.31 122 LEU A O 1
ATOM 930 N N . SER A 1 123 ? 12.300 11.146 -29.984 1.00 91.50 123 SER A N 1
ATOM 931 C CA . SER A 1 123 ? 12.860 11.716 -31.212 1.00 91.50 123 SER A CA 1
ATOM 932 C C . SER A 1 123 ? 13.764 12.909 -30.889 1.00 91.50 123 SER A C 1
ATOM 934 O O . SER A 1 123 ? 13.673 13.506 -29.810 1.00 91.50 123 SER A O 1
ATOM 936 N N . THR A 1 124 ? 14.630 13.288 -31.828 1.00 92.56 124 THR A N 1
ATOM 937 C CA . THR A 1 124 ? 15.502 14.464 -31.678 1.00 92.56 124 THR A CA 1
ATOM 938 C C . THR A 1 124 ? 14.693 15.735 -31.414 1.00 92.56 124 THR A C 1
ATOM 940 O O . THR A 1 124 ? 15.028 16.491 -30.508 1.00 92.56 124 THR A O 1
ATOM 943 N N . GLU A 1 125 ? 13.576 15.924 -32.118 1.00 93.19 125 GLU A N 1
ATOM 944 C CA . GLU A 1 125 ? 12.672 17.065 -31.922 1.00 93.19 125 GLU A CA 1
ATOM 945 C C . GLU A 1 125 ? 12.093 17.099 -30.502 1.00 93.19 125 GLU A C 1
ATOM 947 O O . GLU A 1 125 ? 12.123 18.131 -29.833 1.00 93.19 125 GLU A O 1
ATOM 952 N N . SER A 1 126 ? 11.643 15.949 -29.985 1.00 92.75 126 SER A N 1
ATOM 953 C CA . SER A 1 126 ? 11.126 15.852 -28.614 1.00 92.75 126 SER A CA 1
ATOM 954 C C . SER A 1 126 ? 12.198 16.121 -27.557 1.00 92.75 126 SER A C 1
ATOM 956 O O . SER A 1 126 ? 11.894 16.696 -26.513 1.00 92.75 126 SER A O 1
ATOM 958 N N . LYS A 1 127 ? 13.460 15.749 -27.815 1.00 92.50 127 LYS A N 1
ATOM 959 C CA . LYS A 1 127 ? 14.583 16.078 -26.923 1.00 92.50 127 LYS A CA 1
ATOM 960 C C . LYS A 1 127 ? 14.835 17.588 -26.866 1.00 92.50 127 LYS A C 1
ATOM 962 O O . LYS A 1 127 ? 15.073 18.108 -25.780 1.00 92.50 127 LYS A O 1
ATOM 967 N N . VAL A 1 128 ? 14.738 18.290 -27.997 1.00 91.06 128 VAL A N 1
ATOM 968 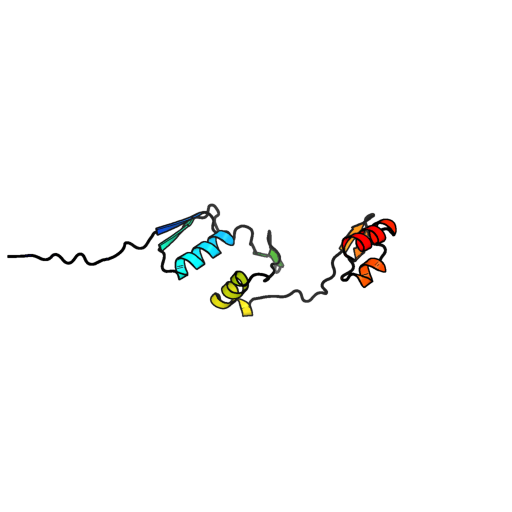C CA . VAL A 1 128 ? 14.886 19.757 -28.053 1.00 91.06 128 VAL A CA 1
ATOM 969 C C . VAL A 1 128 ? 13.757 20.454 -27.291 1.00 91.06 128 VAL A C 1
ATOM 971 O O . VAL A 1 128 ? 14.023 21.321 -26.464 1.00 91.06 128 VAL A O 1
ATOM 974 N N . VAL A 1 129 ? 12.502 20.033 -27.493 1.00 91.94 129 VAL A N 1
ATOM 975 C CA . VAL A 1 129 ? 11.352 20.580 -26.747 1.00 91.94 129 VAL A CA 1
ATOM 976 C C . VAL A 1 129 ? 11.504 20.358 -25.242 1.00 91.94 129 VAL A C 1
ATOM 978 O O . VAL A 1 129 ? 11.201 21.250 -24.453 1.00 91.94 129 VAL A O 1
ATOM 981 N N . PHE A 1 130 ? 11.985 19.180 -24.835 1.00 89.12 130 PHE A N 1
ATOM 982 C CA . PHE A 1 130 ? 12.230 18.879 -23.429 1.00 89.12 130 PHE A CA 1
ATOM 983 C C . PHE A 1 130 ? 13.298 19.802 -22.824 1.00 89.12 130 PHE A C 1
ATOM 985 O O . PHE A 1 130 ? 13.085 20.327 -21.736 1.00 89.12 130 PHE A O 1
ATOM 992 N N . LEU A 1 131 ? 14.412 20.043 -23.528 1.00 87.06 131 LEU A N 1
ATOM 993 C CA . LEU A 1 131 ? 15.456 20.967 -23.069 1.00 87.06 131 LEU A CA 1
ATOM 994 C C . LEU A 1 131 ? 14.899 22.375 -22.844 1.00 87.06 131 LEU A C 1
ATOM 996 O O . LEU A 1 131 ? 15.058 22.905 -21.755 1.00 87.06 131 LEU A O 1
ATOM 1000 N N . ASN A 1 132 ? 14.159 22.914 -23.816 1.00 86.00 132 ASN A N 1
ATOM 1001 C CA . ASN A 1 132 ? 13.626 24.282 -23.765 1.00 86.00 132 ASN A CA 1
ATOM 1002 C C . ASN A 1 132 ? 12.540 24.508 -22.697 1.00 86.00 132 ASN A C 1
ATOM 1004 O O . ASN A 1 132 ? 12.142 25.646 -22.462 1.00 86.00 132 ASN A O 1
ATOM 1008 N N . LYS A 1 133 ? 11.971 23.440 -22.125 1.00 83.06 133 LYS A N 1
ATOM 1009 C CA . LYS A 1 133 ? 10.880 23.533 -21.142 1.00 83.06 133 LYS A CA 1
ATOM 1010 C C . LYS A 1 133 ? 11.360 23.396 -19.695 1.00 83.06 133 LYS A C 1
ATOM 1012 O O . LYS A 1 133 ? 10.635 23.788 -18.785 1.00 83.06 133 LYS A O 1
ATOM 1017 N N . PHE A 1 134 ? 12.533 22.805 -19.482 1.00 74.00 134 PHE A N 1
ATOM 1018 C CA . PHE A 1 134 ? 13.055 22.468 -18.154 1.00 74.00 134 PHE A CA 1
ATOM 1019 C C . PHE A 1 134 ? 14.397 23.139 -17.827 1.00 74.00 134 PHE A C 1
ATOM 1021 O O . PHE A 1 134 ? 14.820 23.073 -16.673 1.00 74.00 134 PHE A O 1
ATOM 1028 N N . PHE A 1 135 ? 15.033 23.781 -18.809 1.00 62.38 135 PHE A N 1
ATOM 1029 C CA . PHE A 1 135 ? 16.2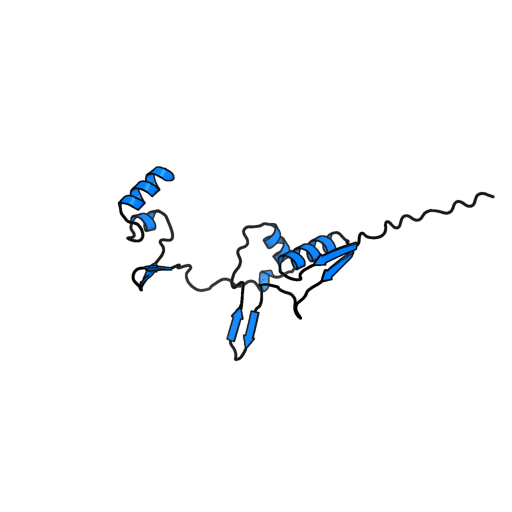11 24.637 -18.669 1.00 62.38 135 PHE A CA 1
ATOM 1030 C C . PHE A 1 135 ? 15.930 25.985 -19.333 1.00 62.38 135 PHE A C 1
ATOM 1032 O O . PHE A 1 135 ? 16.438 26.995 -18.803 1.00 62.38 135 PHE A O 1
#

pLDDT: mean 89.62, std 15.56, range [30.11, 98.62]

Organism: Opuntia streptacantha (NCBI:txid393608)

Nearest PDB structures (foldseek):
  1sez-assembly1_A  TM=9.803E-01  e=1.611E-12  Nicotiana tabacum
  8eef-assembly1_A  TM=7.443E-01  e=2.426E-04  Corynebacterium ammoniagenes
  8eeg-assembly1_A  TM=7.486E-01  e=2.593E-04  Corynebacterium ammoniagenes
  8eek-assembly1_A  TM=7.497E-01  e=6.157E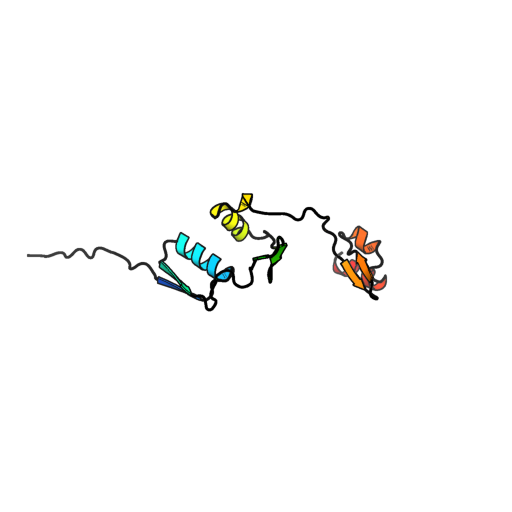-04  Corynebacterium ammoniagenes
  8eeh-assembly1_A  TM=7.251E-01  e=1.048E-03  Corynebacterium ammoniagenes

Mean predicted aligned error: 8.0 Å

Sequence (135 aa):
MVLICECSGYAKAKKVAVVGAGISGLAAAYKLKSHGLNVTLFEADKRAGGKIRTVTKDGLIWDEGANTMTESEVEVTSLLDDLELRKKQQFPISQHKRYIARDGLPLLIPSNPVALFKSNILSTESKVVFLNKFF

Secondary structure (DSSP, 8-state):
------------PPEEEEE--BHHHHHHHHHHHHTT-EEEEE-SSSSSBTT--EEEETTEEEESS-------SHHHHHHHHHTTGGGG-----S----EEEETTEEEEPPSSHHHHHHSSSS-HHHHHHHHHHH-

Foldseek 3Di:
DDDDDPPPDPPPAAEEEFEAQAPVSVLVQVVCVVVVHHYDYHHPDPDHHVQFDWDDDPNDIQGPGDGDDDPPDVSVVVVCVVVVVVVVDDDDPDDPWDFDQDPNDTHTDDPDDVSVVVDPPDDPVVNVVVVVVPD

Solvent-accessible surface area (backbone atoms only — not comparable to full-atom values): 8807 Å² total; per-residue (Å²): 136,88,80,82,76,79,80,77,84,71,78,74,70,58,74,43,82,40,81,40,37,22,64,70,35,45,51,49,49,51,55,46,41,76,71,71,37,47,67,48,79,42,56,93,58,100,62,72,32,60,61,46,41,77,47,77,56,98,93,42,77,51,51,85,49,58,79,78,85,81,77,89,46,68,68,55,50,51,51,34,57,78,68,64,40,67,86,74,65,81,76,82,87,67,80,96,76,52,68,46,82,54,96,91,37,82,42,77,55,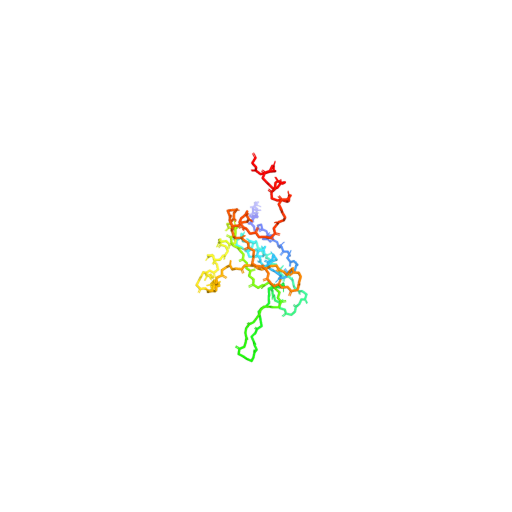60,92,45,72,71,48,42,74,75,41,83,88,51,56,72,68,56,50,52,55,51,48,73,73,78,109